Protein AF-A0A434EQ31-F1 (afdb_monomer)

pLDDT: mean 96.34, std 3.42, range [78.19, 98.69]

Structure (mmCIF, N/CA/C/O backbone):
data_AF-A0A434EQ31-F1
#
_entry.id   AF-A0A434EQ31-F1
#
loop_
_atom_site.group_PDB
_atom_site.id
_atom_site.type_symbol
_atom_site.label_atom_id
_atom_site.label_alt_id
_atom_site.label_comp_id
_atom_site.label_asym_id
_atom_site.label_entity_id
_atom_site.label_seq_id
_atom_site.pdbx_PDB_ins_code
_atom_site.Cartn_x
_atom_site.Cartn_y
_atom_site.Cartn_z
_atom_site.occupancy
_atom_site.B_iso_or_equiv
_atom_site.auth_seq_id
_atom_site.auth_comp_id
_atom_site.auth_asym_id
_atom_site.auth_atom_id
_atom_site.pdbx_PDB_model_num
ATOM 1 N N . THR A 1 1 ? 1.242 8.862 0.191 1.00 78.88 1 THR A N 1
ATOM 2 C CA . THR A 1 1 ? 2.228 9.119 -0.882 1.00 78.88 1 THR A CA 1
ATOM 3 C C . THR A 1 1 ? 2.977 7.827 -1.156 1.00 78.88 1 THR A C 1
ATOM 5 O O . THR A 1 1 ? 2.994 6.979 -0.272 1.00 78.88 1 THR A O 1
ATOM 8 N N . TYR A 1 2 ? 3.538 7.649 -2.354 1.00 91.25 2 TYR A N 1
ATOM 9 C CA . TYR A 1 2 ? 4.316 6.454 -2.712 1.00 91.25 2 TYR A CA 1
ATOM 10 C C . TYR A 1 2 ? 5.812 6.741 -2.599 1.00 91.25 2 TYR A C 1
ATOM 12 O O . TYR A 1 2 ? 6.259 7.831 -2.965 1.00 91.25 2 TYR A O 1
ATOM 20 N N . THR A 1 3 ? 6.576 5.760 -2.124 1.00 92.31 3 THR A N 1
ATOM 21 C CA . THR A 1 3 ? 8.040 5.818 -2.102 1.00 92.31 3 THR A CA 1
ATOM 22 C C . THR A 1 3 ? 8.559 4.956 -3.237 1.00 92.31 3 THR A C 1
ATOM 24 O O . THR A 1 3 ? 8.531 3.734 -3.150 1.00 92.31 3 THR A O 1
ATOM 27 N N . LEU A 1 4 ? 9.007 5.601 -4.312 1.00 93.00 4 LEU A N 1
ATOM 28 C CA . LEU A 1 4 ? 9.510 4.925 -5.504 1.00 93.00 4 LEU A CA 1
ATOM 29 C C . LEU A 1 4 ? 11.038 5.030 -5.576 1.00 93.00 4 LEU A C 1
ATOM 31 O O . LEU A 1 4 ? 11.594 6.065 -5.182 1.00 93.00 4 LEU A O 1
ATOM 35 N N . PRO A 1 5 ? 11.727 3.991 -6.080 1.00 91.75 5 PRO A N 1
ATOM 36 C CA . PRO A 1 5 ? 13.166 4.030 -6.263 1.00 91.75 5 PRO A CA 1
ATOM 37 C C . PRO A 1 5 ? 13.548 5.079 -7.313 1.00 91.75 5 PRO A C 1
ATOM 39 O O . PRO A 1 5 ? 12.761 5.450 -8.186 1.00 91.75 5 PRO A O 1
ATOM 42 N N . LYS A 1 6 ? 14.785 5.559 -7.221 1.00 92.19 6 LYS A N 1
ATOM 43 C CA . LYS A 1 6 ? 15.396 6.496 -8.167 1.00 92.19 6 LYS A CA 1
ATOM 44 C C . LYS A 1 6 ? 16.794 6.001 -8.505 1.00 92.19 6 LYS A C 1
ATOM 46 O O . LYS A 1 6 ? 17.411 5.310 -7.694 1.00 92.19 6 LYS A O 1
ATOM 51 N N . THR A 1 7 ? 17.303 6.376 -9.672 1.00 92.38 7 THR A N 1
ATOM 52 C CA . THR A 1 7 ? 18.719 6.171 -9.980 1.00 92.38 7 THR A CA 1
ATOM 53 C C . THR A 1 7 ? 19.581 6.982 -9.005 1.00 92.38 7 THR A C 1
ATOM 55 O O . THR A 1 7 ? 19.192 8.060 -8.552 1.00 92.38 7 THR A O 1
ATOM 58 N N . SER A 1 8 ? 20.761 6.466 -8.659 1.00 90.88 8 SER A N 1
ATOM 59 C CA . SER A 1 8 ? 21.708 7.133 -7.750 1.00 90.88 8 SER A CA 1
ATOM 60 C C . SER A 1 8 ? 22.442 8.321 -8.389 1.00 90.88 8 SER A C 1
ATOM 62 O O . SER A 1 8 ? 23.169 9.038 -7.707 1.00 90.88 8 SER A O 1
ATOM 64 N N . GLY A 1 9 ? 22.255 8.536 -9.691 1.00 92.56 9 GLY A N 1
ATOM 65 C CA . GLY A 1 9 ? 22.871 9.592 -10.479 1.00 92.56 9 GLY A CA 1
ATOM 66 C C . GLY A 1 9 ? 22.525 9.444 -11.964 1.00 92.56 9 GLY A C 1
ATOM 67 O O . GLY A 1 9 ? 21.668 8.625 -12.318 1.00 92.56 9 GLY A O 1
ATOM 68 N N . PRO A 1 10 ? 23.177 10.224 -12.842 1.00 93.00 10 PRO A N 1
ATOM 69 C CA . PRO A 1 10 ? 23.021 10.089 -14.285 1.00 93.00 10 PRO A CA 1
ATOM 70 C C . PRO A 1 10 ? 23.410 8.685 -14.759 1.00 93.00 10 PRO A C 1
ATOM 72 O O . PRO A 1 10 ? 24.419 8.130 -14.324 1.00 93.00 10 PRO A O 1
ATOM 75 N N . VAL A 1 11 ? 22.631 8.131 -15.685 1.00 92.69 11 VAL A N 1
ATOM 76 C CA . VAL A 1 11 ? 22.904 6.844 -16.340 1.00 92.69 11 VAL A CA 1
ATOM 77 C C . VAL A 1 11 ? 22.976 7.037 -17.859 1.00 92.69 11 VAL A C 1
ATOM 79 O O . VAL A 1 11 ? 22.455 8.032 -18.372 1.00 92.69 11 VAL A O 1
ATOM 82 N N . PRO A 1 12 ? 23.610 6.118 -18.615 1.00 94.31 12 PRO A N 1
ATOM 83 C CA . PRO A 1 12 ? 23.594 6.176 -20.075 1.00 94.31 12 PRO A CA 1
ATOM 84 C C . PRO A 1 12 ? 22.164 6.242 -20.629 1.00 94.31 12 PRO A C 1
ATOM 86 O O . PRO A 1 12 ? 21.261 5.603 -20.093 1.00 94.31 12 PRO A O 1
ATOM 89 N N . ALA A 1 13 ? 21.955 6.957 -21.739 1.00 92.69 13 ALA A N 1
ATOM 90 C CA . ALA A 1 13 ? 20.616 7.218 -22.284 1.00 92.69 13 ALA A CA 1
ATOM 91 C C . ALA A 1 13 ? 19.786 5.945 -22.553 1.00 92.69 13 ALA A C 1
ATOM 93 O O . ALA A 1 13 ? 18.581 5.927 -22.315 1.00 92.69 13 ALA A O 1
ATOM 94 N N . ALA A 1 14 ? 20.431 4.862 -22.999 1.00 88.31 14 ALA A N 1
ATOM 95 C CA . ALA A 1 14 ? 19.768 3.573 -23.196 1.00 88.31 14 ALA A CA 1
ATOM 96 C C . ALA A 1 14 ? 19.227 2.984 -21.877 1.00 88.31 14 ALA A C 1
ATOM 98 O O . ALA A 1 14 ? 18.107 2.485 -21.847 1.00 88.31 14 ALA A O 1
ATOM 99 N N . VAL A 1 15 ? 19.989 3.113 -20.784 1.00 91.81 15 VAL A N 1
ATOM 100 C CA . VAL A 1 15 ? 19.589 2.665 -19.439 1.00 91.81 15 VAL A CA 1
ATOM 101 C C . VAL A 1 15 ? 18.481 3.554 -18.880 1.00 91.81 15 VAL A C 1
ATOM 103 O O . VAL A 1 15 ? 17.547 3.048 -18.262 1.00 91.81 15 VAL A O 1
ATOM 106 N N . GLN A 1 16 ? 18.546 4.867 -19.129 1.00 94.88 16 GLN A N 1
ATOM 107 C CA . GLN A 1 16 ? 17.496 5.797 -18.707 1.00 94.88 16 GLN A CA 1
ATOM 108 C C . GLN A 1 16 ? 16.146 5.423 -19.330 1.00 94.88 16 GLN A C 1
ATOM 110 O O . GLN A 1 16 ? 15.141 5.376 -18.631 1.00 94.88 16 GLN A O 1
ATOM 115 N N . LYS A 1 17 ? 16.126 5.074 -20.622 1.00 94.69 17 LYS A N 1
ATOM 116 C CA . LYS A 1 17 ? 14.890 4.696 -21.317 1.00 94.69 17 LYS A CA 1
ATOM 117 C C . LYS A 1 17 ? 14.224 3.459 -20.704 1.00 94.69 17 LYS A C 1
ATOM 119 O O . LYS A 1 17 ? 13.022 3.485 -20.449 1.00 94.69 17 LYS A O 1
ATOM 124 N N . SER A 1 18 ? 14.982 2.389 -20.457 1.00 95.38 18 SER A N 1
ATOM 125 C CA . SER A 1 18 ? 14.439 1.180 -19.821 1.00 95.38 18 SER A CA 1
ATOM 126 C C . SER A 1 18 ? 14.049 1.430 -18.358 1.00 95.38 18 SER A C 1
ATOM 128 O O . SER A 1 18 ? 13.057 0.883 -17.875 1.00 95.38 18 SER A O 1
ATOM 130 N N . TRP A 1 19 ? 14.790 2.297 -17.657 1.00 96.50 19 TRP A N 1
ATOM 131 C CA . TRP A 1 19 ? 14.451 2.733 -16.303 1.00 96.50 19 TRP A CA 1
ATOM 132 C C . TRP A 1 19 ? 13.112 3.466 -16.249 1.00 96.50 19 TRP A C 1
ATOM 134 O O . TRP A 1 19 ? 12.296 3.155 -15.387 1.00 96.50 19 TRP A O 1
ATOM 144 N N . ASP A 1 20 ? 12.855 4.397 -17.167 1.00 96.06 20 ASP A N 1
ATOM 145 C CA . ASP A 1 20 ? 11.619 5.184 -17.173 1.00 96.06 20 ASP A CA 1
ATOM 146 C C . ASP A 1 20 ? 10.383 4.292 -17.374 1.00 96.06 20 ASP A C 1
ATOM 148 O O . ASP A 1 20 ? 9.371 4.465 -16.691 1.00 96.06 20 ASP A O 1
ATOM 152 N N . VAL A 1 21 ? 10.485 3.285 -18.252 1.00 96.56 21 VAL A N 1
ATOM 153 C CA . VAL A 1 21 ? 9.427 2.281 -18.461 1.00 96.56 21 VAL A CA 1
ATOM 154 C C . VAL A 1 21 ? 9.193 1.464 -17.191 1.00 96.56 21 VAL A C 1
ATOM 156 O O . VAL A 1 21 ? 8.051 1.322 -16.746 1.00 96.56 21 VAL A O 1
ATOM 159 N N . PHE A 1 22 ? 10.266 0.957 -16.579 1.00 97.38 22 PHE A N 1
ATOM 160 C CA . PHE A 1 22 ? 10.178 0.215 -15.324 1.00 97.38 22 PHE A CA 1
ATOM 161 C C . PHE A 1 22 ? 9.565 1.062 -14.201 1.00 97.38 22 PHE A C 1
ATOM 163 O O . PHE A 1 22 ? 8.644 0.610 -13.526 1.00 97.38 22 PHE A O 1
ATOM 170 N N . ALA A 1 23 ? 10.031 2.299 -14.022 1.00 97.06 23 ALA A N 1
ATOM 171 C CA . ALA A 1 23 ? 9.580 3.197 -12.967 1.00 97.06 23 ALA A CA 1
ATOM 172 C C . ALA A 1 23 ? 8.098 3.566 -13.120 1.00 97.06 23 ALA A C 1
ATOM 174 O O . ALA A 1 23 ? 7.371 3.595 -12.127 1.00 97.06 23 ALA A O 1
ATOM 175 N N . ALA A 1 24 ? 7.629 3.802 -14.350 1.00 97.25 24 ALA A N 1
ATOM 176 C CA . ALA A 1 24 ? 6.216 4.045 -14.624 1.00 97.25 24 ALA A CA 1
ATOM 177 C C . ALA A 1 24 ? 5.352 2.816 -14.299 1.00 97.25 24 ALA A C 1
ATOM 179 O O . ALA A 1 24 ? 4.304 2.945 -13.663 1.00 97.25 24 ALA A O 1
ATOM 180 N N . GLY A 1 25 ? 5.805 1.622 -14.689 1.00 97.94 25 GLY A N 1
ATOM 181 C CA . GLY A 1 25 ? 5.113 0.374 -14.378 1.00 97.94 25 GLY A CA 1
ATOM 182 C C . GLY A 1 25 ? 5.078 0.071 -12.878 1.00 97.94 25 GLY A C 1
ATOM 183 O O . GLY A 1 25 ? 4.025 -0.270 -12.346 1.00 97.94 25 GLY A O 1
ATOM 184 N N . LEU A 1 26 ? 6.187 0.294 -12.172 1.00 97.75 26 LEU A N 1
ATOM 185 C CA . LEU A 1 26 ? 6.252 0.166 -10.718 1.00 97.75 26 LEU A CA 1
ATOM 186 C C . LEU A 1 26 ? 5.312 1.163 -10.028 1.00 97.75 26 LEU A C 1
ATOM 188 O O . LEU A 1 26 ? 4.576 0.789 -9.124 1.00 97.75 26 LEU A O 1
ATOM 192 N N . ALA A 1 27 ? 5.259 2.417 -10.482 1.00 97.94 27 ALA A N 1
ATOM 193 C CA . ALA A 1 27 ? 4.314 3.396 -9.947 1.00 97.94 27 ALA A CA 1
ATOM 194 C C . ALA A 1 27 ? 2.849 2.955 -10.126 1.00 97.94 27 ALA A C 1
ATOM 196 O O . ALA A 1 27 ? 2.028 3.154 -9.229 1.00 97.94 27 ALA A O 1
ATOM 197 N N . ALA A 1 28 ? 2.519 2.349 -11.271 1.00 98.12 28 ALA A N 1
ATOM 198 C CA . ALA A 1 28 ? 1.189 1.804 -11.525 1.00 98.12 28 ALA A CA 1
ATOM 199 C C . ALA A 1 28 ? 0.874 0.602 -10.618 1.00 98.12 28 ALA A C 1
ATOM 201 O O . ALA A 1 28 ? -0.233 0.525 -10.086 1.00 98.12 28 ALA A O 1
ATOM 202 N N . HIS A 1 29 ? 1.847 -0.282 -10.392 1.00 98.12 29 HIS A N 1
ATOM 203 C CA . HIS A 1 29 ? 1.745 -1.398 -9.451 1.00 98.12 29 HIS A CA 1
ATOM 204 C C . HIS A 1 29 ? 1.465 -0.905 -8.022 1.00 98.12 29 HIS A C 1
ATOM 206 O O . HIS A 1 29 ? 0.459 -1.279 -7.418 1.00 98.12 29 HIS A O 1
ATOM 212 N N . GLU A 1 30 ? 2.263 0.041 -7.519 1.00 97.81 30 GLU A N 1
ATOM 213 C CA . GLU A 1 30 ? 2.063 0.616 -6.183 1.00 97.81 30 GLU A CA 1
ATOM 214 C C . GLU A 1 30 ? 0.705 1.316 -6.037 1.00 97.81 30 GLU A C 1
ATOM 216 O O . GLU A 1 30 ? 0.095 1.300 -4.963 1.00 97.81 30 GLU A O 1
ATOM 221 N N . LYS A 1 31 ? 0.173 1.893 -7.122 1.00 97.62 31 LYS A N 1
ATOM 222 C CA . LYS A 1 31 ? -1.165 2.490 -7.108 1.00 97.62 31 LYS A CA 1
ATOM 223 C C . LYS A 1 31 ? -2.257 1.459 -6.814 1.00 97.62 31 LYS A C 1
ATOM 225 O O . LYS A 1 31 ? -3.208 1.796 -6.112 1.00 97.62 31 LYS A O 1
ATOM 230 N N . VAL A 1 32 ? -2.123 0.217 -7.283 1.00 98.00 32 VAL A N 1
ATOM 231 C CA . VAL A 1 32 ? -3.088 -0.856 -6.978 1.00 98.00 32 VAL A CA 1
ATOM 232 C C . VAL A 1 32 ? -3.087 -1.173 -5.481 1.00 98.00 32 VAL A C 1
ATOM 234 O O . VAL A 1 32 ? -4.157 -1.282 -4.872 1.00 98.00 32 VAL A O 1
ATOM 237 N N . HIS A 1 33 ? -1.912 -1.232 -4.848 1.00 98.19 33 HIS A N 1
ATOM 238 C CA . HIS A 1 33 ? -1.825 -1.362 -3.391 1.00 98.19 33 HIS A CA 1
ATOM 239 C C . HIS A 1 33 ? -2.477 -0.179 -2.673 1.00 98.19 33 HIS A C 1
ATOM 241 O O . HIS A 1 33 ? -3.245 -0.378 -1.728 1.00 98.19 33 HIS A O 1
ATOM 247 N N . GLY A 1 34 ? -2.225 1.044 -3.146 1.00 97.44 34 GLY A N 1
ATOM 248 C CA . GLY A 1 3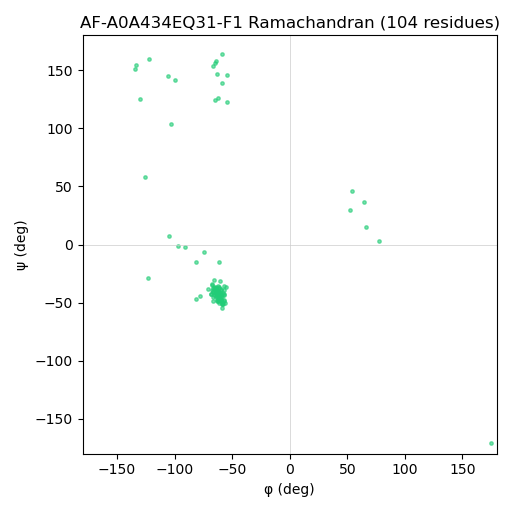4 ? -2.844 2.256 -2.614 1.00 97.44 34 GLY A CA 1
ATOM 249 C C . GLY A 1 34 ? -4.372 2.231 -2.690 1.00 97.44 34 GLY A C 1
ATOM 250 O O . GLY A 1 34 ? -5.039 2.451 -1.679 1.00 97.44 34 GLY A O 1
ATOM 251 N N . ASP A 1 35 ? -4.932 1.896 -3.854 1.00 97.94 35 ASP A N 1
ATOM 252 C CA . ASP A 1 35 ? -6.381 1.787 -4.060 1.00 97.94 35 ASP A CA 1
ATOM 253 C C . ASP A 1 35 ? -6.992 0.700 -3.150 1.00 97.94 35 ASP A C 1
ATOM 255 O O . ASP A 1 35 ? -8.059 0.897 -2.565 1.00 97.94 35 ASP A O 1
ATOM 259 N N . THR A 1 36 ? -6.278 -0.412 -2.944 1.00 97.31 36 THR A N 1
ATOM 260 C CA . THR A 1 36 ? -6.698 -1.499 -2.043 1.00 97.31 36 THR A CA 1
ATOM 261 C C . THR A 1 36 ? -6.724 -1.056 -0.571 1.00 97.31 36 THR A C 1
ATOM 263 O O . THR A 1 36 ? -7.612 -1.45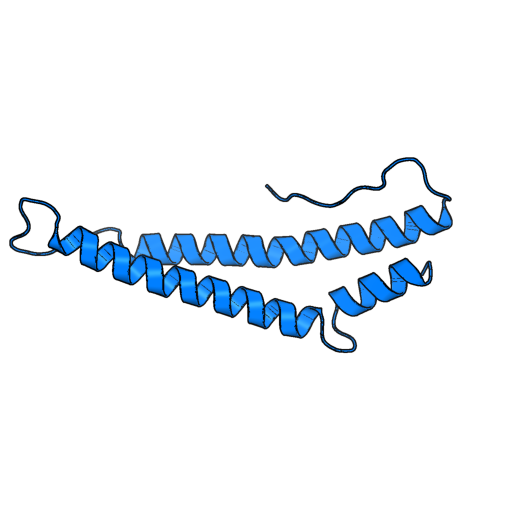2 0.187 1.00 97.31 36 THR A O 1
ATOM 266 N N . ILE A 1 37 ? -5.788 -0.202 -0.142 1.00 97.25 37 ILE A N 1
ATOM 267 C CA . ILE A 1 37 ? -5.804 0.395 1.206 1.00 97.25 37 ILE A CA 1
ATOM 268 C C . ILE A 1 37 ? -6.979 1.369 1.353 1.00 97.25 37 ILE A C 1
ATOM 270 O O . ILE A 1 37 ? -7.662 1.344 2.377 1.00 97.25 37 ILE A O 1
ATOM 274 N N . VAL A 1 38 ? -7.245 2.202 0.343 1.00 98.00 38 VAL A N 1
ATOM 275 C CA . VAL A 1 38 ? -8.397 3.120 0.350 1.00 98.00 38 VAL A CA 1
ATOM 276 C C . VAL A 1 38 ? -9.710 2.344 0.476 1.00 98.00 38 VAL A C 1
ATOM 278 O O . VAL A 1 38 ? -10.574 2.720 1.268 1.00 98.00 38 VAL A O 1
ATOM 281 N N . ASP A 1 39 ? -9.852 1.236 -0.250 1.00 98.31 39 ASP A N 1
ATOM 282 C CA . ASP A 1 39 ? -11.011 0.349 -0.130 1.00 98.31 39 ASP A CA 1
ATOM 283 C C . ASP A 1 39 ? -11.139 -0.263 1.277 1.00 98.31 39 ASP A C 1
ATOM 285 O O . ASP A 1 39 ? -12.225 -0.255 1.861 1.00 98.31 39 ASP A O 1
ATOM 289 N N . MET A 1 40 ? -10.031 -0.713 1.878 1.00 98.50 40 MET A N 1
ATOM 290 C CA . MET A 1 40 ? -10.031 -1.183 3.268 1.00 98.50 40 MET A CA 1
ATOM 291 C C . MET A 1 40 ? -10.541 -0.100 4.230 1.00 98.50 40 MET A C 1
ATOM 293 O O . MET A 1 40 ? -11.359 -0.403 5.097 1.00 98.50 40 MET A O 1
ATOM 297 N N . VAL A 1 41 ? -10.108 1.156 4.075 1.00 98.25 41 VAL A N 1
ATOM 298 C CA . VAL A 1 41 ? -10.567 2.272 4.924 1.00 98.25 41 VAL A CA 1
ATOM 299 C C . VAL A 1 41 ? -12.070 2.510 4.763 1.00 98.25 41 VAL A C 1
ATOM 301 O O . VAL A 1 41 ? -12.773 2.594 5.766 1.00 98.25 41 VAL A O 1
ATOM 304 N N . ARG A 1 42 ? -12.599 2.505 3.535 1.00 98.69 42 ARG A N 1
ATOM 305 C CA . ARG A 1 42 ? -14.051 2.633 3.292 1.00 98.69 42 ARG A CA 1
ATOM 306 C C . ARG A 1 42 ? -14.854 1.506 3.945 1.00 98.69 42 ARG A C 1
ATOM 308 O O . ARG A 1 42 ? -15.936 1.728 4.495 1.00 98.69 42 ARG A O 1
ATOM 315 N N . LYS A 1 43 ? -14.324 0.280 3.923 1.00 98.50 43 LYS A N 1
ATOM 316 C CA . LYS A 1 43 ? -14.929 -0.867 4.618 1.00 98.50 43 LYS A CA 1
ATOM 317 C C . LYS A 1 43 ? -14.879 -0.706 6.137 1.00 98.50 43 LYS A C 1
ATOM 319 O O . LYS A 1 43 ? -15.847 -1.061 6.803 1.00 98.50 43 LYS A O 1
ATOM 324 N N . ILE A 1 44 ? -13.798 -0.144 6.682 1.00 98.44 44 ILE A N 1
ATOM 325 C CA . ILE A 1 44 ? -13.695 0.189 8.110 1.00 98.44 44 ILE A CA 1
ATOM 326 C C . ILE A 1 44 ? -14.761 1.218 8.490 1.00 98.44 44 ILE A C 1
ATOM 328 O O . ILE A 1 44 ? -15.482 1.002 9.462 1.00 98.44 44 ILE A O 1
ATOM 332 N N . GLU A 1 45 ? -14.899 2.300 7.724 1.00 98.44 45 GLU A N 1
ATOM 333 C CA . GLU A 1 45 ? -15.925 3.327 7.951 1.00 98.44 45 GLU A CA 1
ATOM 334 C C . GLU A 1 45 ? -17.320 2.698 7.961 1.00 98.44 45 GLU A C 1
ATOM 336 O O . GLU A 1 45 ? -18.058 2.836 8.936 1.00 98.44 45 GLU A O 1
ATOM 341 N N . THR A 1 46 ? -17.634 1.902 6.936 1.00 98.50 46 THR A N 1
ATOM 342 C CA . THR A 1 46 ? -18.910 1.178 6.830 1.00 98.50 46 THR A CA 1
ATOM 343 C C . THR A 1 46 ? -19.156 0.260 8.031 1.00 98.50 46 THR A C 1
ATOM 345 O O . THR A 1 46 ? -20.279 0.146 8.512 1.00 98.50 46 THR A O 1
ATOM 348 N N . ALA A 1 47 ? -18.114 -0.408 8.532 1.00 97.19 47 ALA A N 1
ATOM 349 C CA . ALA A 1 47 ? -18.229 -1.373 9.620 1.00 97.19 47 ALA A CA 1
ATOM 350 C C . ALA A 1 47 ? -18.283 -0.747 11.024 1.00 97.19 47 ALA A C 1
ATOM 352 O O . ALA A 1 47 ? -18.602 -1.471 11.977 1.00 97.19 47 ALA A O 1
ATOM 353 N N . THR A 1 48 ? -17.925 0.535 11.170 1.00 96.81 48 THR A N 1
ATOM 354 C CA . THR A 1 48 ? -17.711 1.185 12.477 1.00 96.81 48 THR A CA 1
ATOM 355 C C . THR A 1 48 ? -18.573 2.424 12.715 1.00 96.81 48 THR A C 1
ATOM 357 O O . THR A 1 48 ? -18.922 2.689 13.866 1.00 96.81 48 THR A O 1
ATOM 360 N N . ILE A 1 49 ? -18.977 3.166 11.679 1.00 97.62 49 ILE A N 1
ATOM 361 C CA . ILE A 1 49 ? -19.892 4.305 11.834 1.00 97.62 49 ILE A CA 1
ATOM 362 C C . ILE A 1 49 ? -21.254 3.792 12.318 1.00 97.62 49 ILE A C 1
ATOM 364 O O . ILE A 1 49 ? -21.861 2.917 11.708 1.00 97.62 49 ILE A O 1
ATOM 368 N N . GLY A 1 50 ? -21.726 4.333 13.444 1.00 96.19 50 GLY A N 1
ATOM 369 C CA . GLY A 1 50 ? -22.974 3.906 14.085 1.00 96.19 50 GLY A CA 1
ATOM 370 C C . GLY A 1 50 ? -22.873 2.598 14.879 1.00 96.19 50 GLY A C 1
ATOM 371 O O . GLY A 1 50 ? -23.877 2.151 15.433 1.00 96.19 50 GLY A O 1
ATOM 372 N N . LEU A 1 51 ? -21.683 1.991 14.980 1.00 97.06 51 LEU A N 1
ATOM 373 C CA . LEU A 1 51 ? -21.475 0.825 15.833 1.00 97.06 51 LEU A CA 1
ATOM 374 C C . LEU A 1 51 ? -21.741 1.204 17.294 1.00 97.06 51 LEU A C 1
ATOM 376 O O . LEU A 1 51 ? -21.142 2.132 17.835 1.00 97.06 51 LEU A O 1
ATOM 380 N N . SER A 1 52 ? -22.621 0.451 17.942 1.00 96.25 52 SER A N 1
ATOM 381 C CA . SER A 1 52 ? -22.900 0.563 19.370 1.00 96.25 52 SER A CA 1
ATOM 382 C C . SER A 1 52 ? -22.943 -0.826 19.992 1.00 96.25 52 SER A C 1
ATOM 384 O O . SER A 1 52 ? -23.256 -1.813 19.324 1.00 96.25 52 SER A O 1
ATOM 386 N N . VAL A 1 53 ? -22.591 -0.904 21.273 1.00 96.94 53 VAL A N 1
ATOM 387 C CA . VAL A 1 53 ? -22.696 -2.131 22.062 1.00 96.94 53 VAL A CA 1
ATOM 388 C C . VAL A 1 53 ? -23.426 -1.789 23.361 1.00 96.94 53 VAL A C 1
ATOM 390 O O . V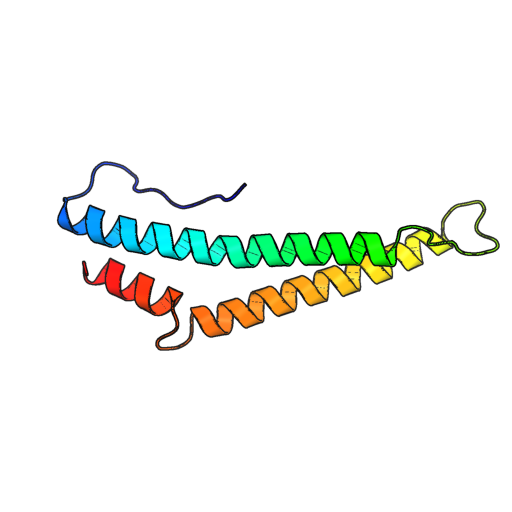AL A 1 53 ? -22.992 -0.866 24.054 1.00 96.94 53 VAL A O 1
ATOM 393 N N . PRO A 1 54 ? -24.531 -2.479 23.694 1.00 96.75 54 PRO A N 1
ATOM 394 C CA . PRO A 1 54 ? -25.303 -2.181 24.893 1.00 96.75 54 PRO A CA 1
ATOM 395 C C . PRO A 1 54 ? -24.513 -2.484 26.173 1.00 96.75 54 PRO A C 1
ATOM 397 O O . PRO A 1 54 ? -23.627 -3.350 26.209 1.00 96.75 54 PRO A O 1
ATOM 400 N N . ASP A 1 55 ? -24.865 -1.764 27.239 1.00 96.88 55 ASP A N 1
ATOM 401 C CA . ASP A 1 55 ? -24.305 -1.929 28.582 1.00 96.88 55 ASP A CA 1
ATOM 402 C C . ASP A 1 55 ? -22.769 -1.852 28.610 1.00 96.88 55 ASP A C 1
ATOM 404 O O . ASP A 1 55 ? -22.096 -2.711 29.191 1.00 96.88 55 ASP A O 1
ATOM 408 N N . ASP A 1 56 ? -22.198 -0.851 27.934 1.00 97.62 56 ASP A N 1
ATOM 409 C CA . ASP A 1 56 ? -20.748 -0.643 27.846 1.00 97.62 56 ASP A CA 1
ATOM 410 C C . ASP A 1 56 ? -20.302 0.767 28.290 1.00 97.62 56 ASP A C 1
ATOM 412 O O . ASP A 1 56 ? -19.655 1.483 27.524 1.00 97.62 56 ASP A O 1
ATOM 416 N N . PRO A 1 57 ? -20.591 1.194 29.538 1.00 94.75 57 PRO A N 1
ATOM 417 C CA . PRO A 1 57 ? -20.254 2.541 30.025 1.00 94.75 57 PRO A CA 1
ATOM 418 C C . PRO A 1 57 ? -18.743 2.844 30.040 1.00 94.75 57 PRO A C 1
ATOM 420 O O . PRO A 1 57 ? -18.346 3.997 30.169 1.00 94.75 57 PRO A O 1
ATOM 423 N N . GLY A 1 58 ? -17.890 1.819 29.922 1.00 95.56 58 GLY A N 1
ATOM 424 C CA . GLY A 1 58 ? -16.432 1.951 29.852 1.00 95.56 58 GLY A CA 1
ATOM 425 C C . GLY A 1 58 ? -15.837 1.740 28.457 1.00 95.56 58 GLY A C 1
ATOM 426 O O . GLY A 1 58 ? -14.614 1.632 28.350 1.00 95.56 58 GLY A O 1
ATOM 427 N N . CYS A 1 59 ? -16.666 1.616 27.415 1.00 96.62 59 CYS A N 1
ATOM 428 C CA . CYS A 1 59 ? -16.250 1.353 26.033 1.00 96.62 59 CYS A CA 1
ATOM 429 C C . CYS A 1 59 ? -15.316 0.133 25.875 1.00 96.62 59 CYS A C 1
ATOM 431 O O . CYS A 1 59 ? -14.444 0.111 24.999 1.00 96.62 59 CYS A O 1
ATOM 433 N N . LYS A 1 60 ? -15.439 -0.878 26.742 1.00 98.00 60 LYS A N 1
ATOM 434 C CA . LYS A 1 60 ? -14.584 -2.071 26.715 1.00 98.00 60 LYS A CA 1
ATOM 435 C C . LYS A 1 60 ? -15.079 -3.061 25.671 1.00 98.00 60 LYS A C 1
ATOM 437 O O . LYS A 1 60 ? -14.279 -3.560 24.881 1.00 98.00 60 LYS A O 1
ATOM 442 N N . LYS A 1 61 ? -16.387 -3.326 25.648 1.00 98.38 61 LYS A N 1
ATOM 4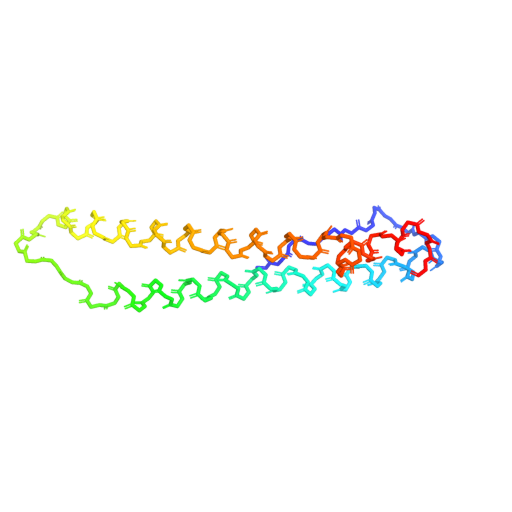43 C CA . LYS A 1 61 ? -17.001 -4.273 24.710 1.00 98.38 61 LYS A CA 1
ATOM 444 C C . LYS A 1 61 ? -16.904 -3.755 23.275 1.00 98.38 61 LYS A C 1
ATOM 446 O O . LYS A 1 61 ? -16.474 -4.495 22.392 1.00 98.38 61 LYS A O 1
ATOM 451 N N . ILE A 1 62 ? -17.214 -2.477 23.048 1.00 98.00 62 ILE A N 1
ATOM 452 C CA . ILE A 1 62 ? -17.118 -1.853 21.724 1.00 98.00 62 ILE A CA 1
ATOM 453 C C . ILE A 1 62 ? -15.675 -1.797 21.221 1.00 98.00 62 ILE A C 1
ATOM 455 O O . ILE A 1 62 ? -15.441 -2.039 20.042 1.00 98.00 62 ILE A O 1
ATOM 459 N N . ARG A 1 63 ? -14.685 -1.557 22.095 1.00 97.94 63 ARG A N 1
ATOM 460 C CA . ARG A 1 63 ? -13.267 -1.595 21.703 1.00 97.94 63 ARG A CA 1
ATOM 461 C C . ARG A 1 63 ? -12.868 -2.983 21.217 1.00 97.94 63 ARG A C 1
ATOM 463 O O . ARG A 1 63 ? -12.219 -3.080 20.178 1.00 97.94 63 ARG A O 1
ATOM 470 N N . THR A 1 64 ? -13.250 -4.036 21.937 1.00 98.31 64 THR A N 1
ATOM 471 C CA . THR A 1 64 ? -12.991 -5.421 21.519 1.00 98.31 64 THR A CA 1
ATOM 472 C C . THR A 1 64 ? -13.637 -5.721 20.170 1.00 98.31 64 THR A C 1
ATOM 474 O O . THR A 1 64 ? -12.959 -6.214 19.269 1.00 98.31 64 THR A O 1
ATOM 477 N N . GLU A 1 65 ? -14.910 -5.365 19.994 1.00 98.00 65 GLU A N 1
ATOM 478 C CA . GLU A 1 65 ? -15.632 -5.623 18.745 1.00 98.00 65 GLU A CA 1
ATOM 479 C C . GLU A 1 65 ? -15.065 -4.826 17.564 1.00 98.00 65 GLU A C 1
ATOM 481 O O . GLU A 1 65 ? -14.841 -5.377 16.486 1.00 98.00 65 GLU A O 1
ATOM 486 N N . MET A 1 66 ? -14.757 -3.545 17.767 1.00 97.94 66 MET A N 1
ATOM 487 C CA . MET A 1 66 ? -14.109 -2.721 16.751 1.00 97.94 66 MET A CA 1
ATOM 488 C C . MET A 1 66 ? -12.739 -3.300 16.386 1.00 97.94 66 MET A C 1
ATOM 490 O O . MET A 1 66 ? -12.441 -3.466 15.209 1.00 97.94 66 MET A O 1
ATOM 494 N N . THR A 1 67 ? -11.928 -3.689 17.373 1.00 98.06 67 THR A N 1
ATOM 495 C CA . THR A 1 67 ? -10.596 -4.274 17.137 1.00 98.06 67 THR A CA 1
ATOM 496 C C . THR A 1 67 ? -10.688 -5.561 16.318 1.00 98.06 67 THR A C 1
ATOM 498 O O . THR A 1 67 ? -9.905 -5.742 15.386 1.00 98.06 67 THR A O 1
ATOM 501 N N . ARG A 1 68 ? -11.671 -6.425 16.608 1.00 98.38 68 ARG A N 1
ATOM 502 C CA . ARG A 1 68 ? -11.940 -7.645 15.834 1.00 98.38 68 ARG A CA 1
ATOM 503 C C . ARG A 1 68 ? -12.246 -7.323 14.366 1.00 98.38 68 ARG A C 1
ATOM 505 O O . ARG A 1 68 ? -11.587 -7.860 13.480 1.00 98.38 68 ARG A O 1
ATOM 512 N N . ARG A 1 69 ? -13.177 -6.396 14.107 1.00 98.38 69 ARG A N 1
ATOM 513 C CA . ARG A 1 69 ? -13.543 -5.958 12.742 1.00 98.38 69 ARG A CA 1
ATOM 514 C C . ARG A 1 69 ? -12.351 -5.376 11.983 1.00 98.38 69 ARG A C 1
ATOM 516 O O . ARG A 1 69 ? -12.120 -5.724 10.828 1.00 98.38 69 ARG A O 1
ATOM 523 N N . LEU A 1 70 ? -11.575 -4.510 12.637 1.00 98.44 70 LEU A N 1
ATOM 524 C CA . LEU A 1 70 ? -10.376 -3.907 12.051 1.00 98.44 70 LEU A CA 1
ATOM 525 C C . LEU A 1 70 ? -9.323 -4.969 11.704 1.00 98.44 70 LEU A C 1
ATOM 527 O O . LEU A 1 70 ? -8.704 -4.896 10.642 1.00 98.44 70 LEU A O 1
ATOM 531 N N . ALA A 1 71 ? -9.130 -5.967 12.572 1.00 98.50 71 ALA A N 1
ATOM 532 C CA . ALA A 1 71 ? -8.185 -7.053 12.336 1.00 98.50 71 ALA A CA 1
ATOM 533 C C . ALA A 1 71 ? -8.582 -7.895 11.116 1.00 98.50 71 ALA A C 1
ATOM 535 O O . ALA A 1 71 ? -7.732 -8.166 10.268 1.00 98.50 71 ALA A O 1
ATOM 536 N N . GLU A 1 72 ? -9.860 -8.253 10.991 1.00 98.56 72 GLU A N 1
ATOM 537 C CA . GLU A 1 72 ? -10.389 -9.004 9.845 1.00 98.56 72 GLU A CA 1
ATOM 538 C C . GLU A 1 72 ? -10.205 -8.235 8.530 1.00 98.56 72 GLU A C 1
ATOM 540 O O . GLU A 1 72 ? -9.666 -8.775 7.562 1.00 98.56 72 GLU A O 1
ATOM 545 N N . LEU A 1 73 ? -10.554 -6.945 8.508 1.00 98.69 73 LEU A N 1
ATOM 546 C CA . LEU A 1 73 ? -10.386 -6.090 7.328 1.00 98.69 73 LEU A CA 1
ATOM 547 C C . LEU A 1 73 ? -8.908 -5.908 6.948 1.00 98.69 73 LEU A C 1
ATOM 549 O O . LEU A 1 73 ? -8.559 -5.985 5.770 1.00 98.69 73 LEU A O 1
ATOM 553 N N . SER A 1 74 ? -8.024 -5.747 7.937 1.00 98.12 74 SER A N 1
ATOM 554 C CA . SER A 1 74 ? -6.574 -5.676 7.717 1.00 98.12 74 SER A CA 1
ATOM 555 C C . SER A 1 74 ? -5.995 -6.980 7.167 1.00 98.12 74 SER A C 1
ATOM 557 O O . SER A 1 74 ? -5.091 -6.956 6.330 1.00 98.12 74 SER A O 1
ATOM 559 N N . GLN A 1 75 ? -6.479 -8.132 7.632 1.00 98.62 75 GLN A N 1
ATOM 560 C CA . GLN A 1 75 ? -6.044 -9.427 7.112 1.00 98.62 75 GLN A CA 1
ATOM 561 C C . GLN A 1 75 ? -6.516 -9.632 5.672 1.00 98.62 75 GLN A C 1
ATOM 563 O O . GLN A 1 75 ? -5.717 -10.054 4.835 1.00 98.62 75 GLN A O 1
ATOM 568 N N . ALA A 1 76 ? -7.765 -9.268 5.369 1.00 98.44 76 ALA A N 1
ATOM 569 C CA . ALA A 1 76 ? -8.312 -9.330 4.018 1.00 98.44 76 ALA A CA 1
ATOM 570 C C . ALA A 1 76 ? -7.532 -8.432 3.042 1.00 98.44 76 ALA A C 1
ATOM 572 O O . ALA A 1 76 ? -7.143 -8.893 1.971 1.00 98.44 76 ALA A O 1
ATOM 573 N N . GLN A 1 77 ? -7.221 -7.190 3.434 1.00 98.50 77 GLN A N 1
ATOM 574 C CA . GLN A 1 77 ? -6.383 -6.280 2.645 1.00 98.50 77 GLN A CA 1
ATOM 575 C C . GLN A 1 77 ? -5.005 -6.890 2.358 1.00 98.50 77 GLN A C 1
ATOM 577 O O . GLN A 1 77 ? -4.557 -6.906 1.212 1.00 98.50 77 GLN A O 1
ATOM 582 N N . ARG A 1 78 ? -4.343 -7.440 3.383 1.00 98.38 78 ARG A N 1
ATOM 583 C CA . ARG A 1 78 ? -3.024 -8.069 3.228 1.00 98.38 78 ARG A CA 1
ATOM 584 C C . ARG A 1 78 ? -3.067 -9.301 2.330 1.00 98.38 78 ARG A C 1
ATOM 586 O O . ARG A 1 78 ? -2.115 -9.539 1.592 1.00 98.38 78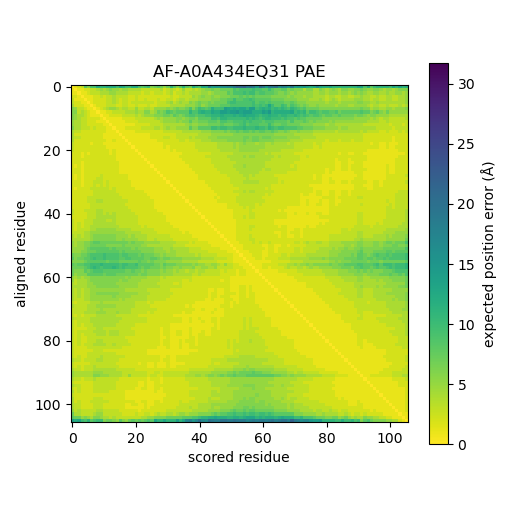 ARG A O 1
ATOM 593 N N . GLN A 1 79 ? -4.139 -10.087 2.396 1.00 98.56 79 GLN A N 1
ATOM 59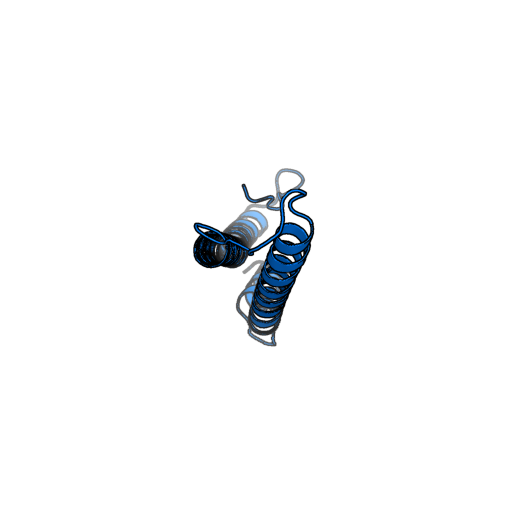4 C CA . GLN A 1 79 ? -4.320 -11.237 1.515 1.00 98.56 79 GLN A CA 1
ATOM 595 C C . GLN A 1 79 ? -4.500 -10.793 0.062 1.00 98.56 79 GLN A C 1
ATOM 597 O O . GLN A 1 79 ? -3.768 -11.275 -0.795 1.00 98.56 79 GLN A O 1
ATOM 602 N N . ALA A 1 80 ? -5.377 -9.817 -0.194 1.00 98.19 80 ALA A N 1
ATOM 603 C CA . ALA A 1 80 ? -5.580 -9.260 -1.530 1.00 98.19 80 ALA A CA 1
ATOM 604 C C . ALA A 1 80 ? -4.279 -8.694 -2.125 1.00 98.19 80 ALA A C 1
ATOM 606 O O . ALA A 1 80 ? -3.970 -8.959 -3.283 1.00 98.19 80 ALA A O 1
ATOM 607 N N . SER A 1 81 ? -3.481 -7.991 -1.312 1.00 97.94 81 SER A N 1
ATOM 608 C CA . SER A 1 81 ? -2.158 -7.493 -1.711 1.00 97.94 81 SER A CA 1
ATOM 609 C C . SER A 1 81 ? -1.230 -8.627 -2.155 1.00 97.94 81 SER A C 1
ATOM 611 O O . SER A 1 81 ? -0.693 -8.578 -3.254 1.00 97.94 81 SER A O 1
ATOM 613 N N . ARG A 1 82 ? -1.093 -9.689 -1.346 1.00 98.56 82 ARG A N 1
ATOM 614 C CA . ARG A 1 82 ? -0.236 -10.840 -1.681 1.00 98.56 82 ARG A CA 1
ATOM 615 C C . ARG A 1 82 ? -0.717 -11.603 -2.911 1.00 98.56 82 ARG A C 1
ATOM 617 O O . ARG A 1 82 ? 0.097 -12.122 -3.669 1.00 98.56 82 ARG A O 1
ATOM 624 N N . ASP A 1 83 ? -2.029 -11.731 -3.077 1.00 98.56 83 ASP A N 1
ATOM 625 C CA . ASP A 1 83 ? -2.604 -12.411 -4.234 1.00 98.56 83 ASP A CA 1
ATOM 626 C C . ASP A 1 83 ? -2.351 -11.639 -5.527 1.00 98.56 83 ASP A C 1
ATOM 628 O O . ASP A 1 83 ? -2.021 -12.258 -6.539 1.00 98.56 83 ASP A O 1
ATOM 632 N N . PHE A 1 84 ? -2.438 -10.309 -5.478 1.00 98.69 84 PHE A N 1
ATOM 633 C CA . PHE A 1 84 ? -2.048 -9.445 -6.586 1.00 98.69 84 PHE A CA 1
ATOM 634 C C . PHE A 1 84 ? -0.557 -9.598 -6.913 1.00 98.69 84 PHE A C 1
ATOM 636 O O . PHE A 1 84 ? -0.218 -9.922 -8.052 1.00 98.69 84 PHE A O 1
ATOM 643 N N . ASP A 1 85 ? 0.320 -9.499 -5.910 1.00 98.56 85 ASP A N 1
ATOM 644 C CA . ASP A 1 85 ? 1.771 -9.650 -6.091 1.00 98.56 85 ASP A CA 1
ATOM 645 C C . ASP A 1 85 ? 2.130 -10.994 -6.715 1.00 98.56 85 ASP A C 1
ATOM 647 O O . ASP A 1 85 ? 2.943 -11.081 -7.634 1.00 98.56 85 ASP A O 1
ATOM 651 N N . ARG A 1 86 ? 1.479 -12.067 -6.262 1.00 98.62 86 ARG A N 1
ATOM 652 C CA . ARG A 1 86 ? 1.693 -13.408 -6.807 1.00 98.62 86 ARG A CA 1
ATOM 653 C C . ARG A 1 86 ? 1.434 -13.469 -8.313 1.00 98.62 86 ARG A C 1
ATOM 655 O O . ARG A 1 86 ? 2.135 -14.211 -8.993 1.00 98.62 86 ARG A O 1
ATOM 662 N N . VAL A 1 87 ? 0.453 -12.728 -8.828 1.00 98.50 87 VAL A N 1
ATOM 663 C CA . VAL A 1 87 ? 0.161 -12.656 -10.269 1.00 98.50 87 VAL A CA 1
ATOM 664 C C . VAL A 1 87 ? 1.155 -11.742 -10.985 1.00 98.50 87 VAL A C 1
ATOM 666 O O . VAL A 1 87 ? 1.689 -12.116 -12.028 1.00 98.50 87 VAL A O 1
ATOM 669 N N . GLU A 1 88 ? 1.453 -10.576 -10.415 1.00 98.62 88 GLU A N 1
ATOM 670 C CA . GLU A 1 88 ? 2.375 -9.587 -10.988 1.00 98.62 88 GLU A CA 1
ATOM 671 C C . GLU A 1 88 ? 3.806 -10.121 -11.146 1.00 98.62 88 GLU A C 1
ATOM 673 O O . GLU A 1 88 ? 4.482 -9.831 -12.138 1.00 98.62 88 GLU A O 1
ATOM 678 N N . PHE A 1 89 ? 4.250 -10.943 -10.195 1.00 98.31 89 PHE A N 1
ATOM 679 C CA . PHE A 1 89 ? 5.573 -11.566 -10.178 1.00 98.31 89 PHE A CA 1
ATOM 680 C C . PHE A 1 89 ? 5.605 -12.999 -10.731 1.00 98.31 89 PHE A C 1
ATOM 682 O O . PHE A 1 89 ? 6.679 -13.604 -10.789 1.00 98.31 89 PHE A O 1
ATOM 689 N N . ALA A 1 90 ? 4.467 -13.563 -11.149 1.00 98.19 90 ALA A N 1
ATOM 690 C CA . ALA A 1 90 ? 4.432 -14.877 -11.791 1.00 98.19 90 ALA A CA 1
ATOM 691 C C . ALA A 1 90 ? 5.293 -14.900 -13.073 1.00 98.19 90 ALA A C 1
ATOM 693 O O . ALA A 1 90 ? 5.627 -13.848 -13.626 1.00 98.19 90 ALA A O 1
ATOM 694 N N . PRO A 1 91 ? 5.641 -16.083 -13.617 1.00 97.56 91 PRO A N 1
ATOM 695 C CA . PRO A 1 91 ? 6.265 -16.159 -14.933 1.00 97.56 91 PRO A CA 1
ATOM 696 C C . PRO A 1 91 ? 5.412 -15.432 -15.982 1.00 97.56 91 PRO A C 1
ATOM 698 O O . PRO A 1 91 ? 4.250 -15.781 -16.180 1.00 97.56 91 PRO A O 1
ATOM 701 N N . ARG A 1 92 ? 6.001 -14.440 -16.665 1.00 95.31 92 ARG A N 1
ATOM 702 C CA . ARG A 1 92 ? 5.310 -13.526 -17.597 1.00 95.31 92 ARG A CA 1
ATOM 703 C C . ARG A 1 92 ? 4.284 -12.588 -16.940 1.00 95.31 92 ARG A C 1
ATOM 705 O O . ARG A 1 92 ? 3.500 -11.970 -17.654 1.00 95.31 92 ARG A O 1
ATOM 712 N N . GLY A 1 93 ? 4.299 -12.439 -15.620 1.00 98.12 93 GLY A N 1
ATOM 713 C CA . GLY A 1 93 ? 3.570 -11.386 -14.916 1.00 98.12 93 GLY A CA 1
ATOM 714 C C . GLY A 1 93 ? 4.090 -9.996 -15.296 1.00 98.12 93 GLY A C 1
ATOM 715 O O . GLY A 1 93 ? 5.212 -9.858 -15.792 1.00 98.12 93 GLY A O 1
ATOM 716 N N . ASN A 1 94 ? 3.269 -8.964 -15.104 1.00 98.00 94 ASN A N 1
ATOM 717 C CA . ASN A 1 94 ? 3.587 -7.608 -15.559 1.00 98.00 94 ASN A CA 1
ATOM 718 C C . ASN A 1 94 ? 4.892 -7.094 -14.942 1.00 98.00 94 ASN A C 1
ATOM 720 O O . ASN A 1 94 ? 5.823 -6.729 -15.664 1.00 98.00 94 ASN A O 1
ATOM 724 N N . LEU A 1 95 ? 4.991 -7.119 -13.611 1.00 97.69 95 LEU A N 1
ATOM 725 C CA . LEU A 1 95 ? 6.167 -6.623 -12.907 1.00 97.69 95 LEU A CA 1
ATOM 726 C C . LEU A 1 95 ? 7.403 -7.494 -13.165 1.00 97.69 95 LEU A C 1
ATOM 728 O O . LEU A 1 95 ? 8.502 -6.968 -13.343 1.00 97.69 95 LEU A O 1
ATOM 732 N N . GLN A 1 96 ? 7.224 -8.811 -13.301 1.00 98.25 96 GLN A N 1
ATOM 733 C CA . GLN A 1 96 ? 8.301 -9.716 -13.711 1.00 98.25 96 GLN A CA 1
ATOM 734 C C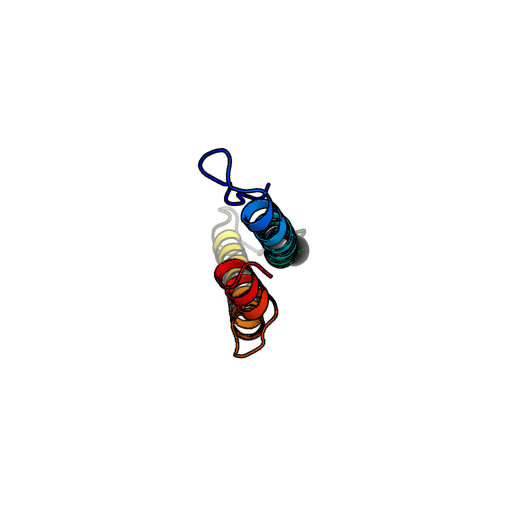 . GLN A 1 96 ? 8.884 -9.332 -15.081 1.00 98.25 96 GLN A C 1
ATOM 736 O O . GLN A 1 96 ? 10.107 -9.268 -15.234 1.00 98.25 96 GLN A O 1
ATOM 741 N N . GLN A 1 97 ? 8.033 -9.040 -16.067 1.00 97.75 97 GLN A N 1
ATOM 742 C CA . GLN A 1 97 ? 8.476 -8.620 -17.398 1.00 97.75 97 GLN A CA 1
ATOM 743 C C . GLN A 1 97 ? 9.157 -7.250 -17.376 1.00 97.75 97 GLN A C 1
ATOM 745 O O . GLN A 1 97 ? 10.180 -7.076 -18.036 1.00 97.75 97 GLN A O 1
ATOM 750 N N . LEU A 1 98 ? 8.640 -6.297 -16.595 1.00 97.75 98 LEU A N 1
ATOM 751 C CA . LEU A 1 98 ? 9.264 -4.981 -16.429 1.00 97.75 98 LEU A CA 1
ATOM 752 C C . LEU A 1 98 ? 10.686 -5.097 -15.862 1.00 97.75 98 LEU A C 1
ATOM 754 O O . LEU A 1 98 ? 11.595 -4.441 -16.366 1.00 97.75 98 LEU A O 1
ATOM 758 N N . ILE A 1 99 ? 10.901 -5.971 -14.873 1.00 96.62 99 ILE A N 1
ATOM 759 C CA . ILE A 1 99 ? 12.236 -6.248 -14.319 1.00 96.62 99 ILE A CA 1
ATOM 760 C C . ILE A 1 99 ? 13.153 -6.851 -15.386 1.00 96.62 99 ILE A C 1
ATOM 762 O O . ILE A 1 99 ? 14.284 -6.398 -15.553 1.00 96.62 99 ILE A O 1
ATOM 766 N N . VAL A 1 100 ? 12.686 -7.853 -16.135 1.00 96.69 100 VAL A N 1
ATOM 767 C CA . VAL A 1 100 ? 13.496 -8.470 -17.199 1.00 96.69 100 VAL A CA 1
ATOM 768 C C . VAL A 1 100 ? 13.861 -7.453 -18.279 1.00 96.69 100 VAL A C 1
ATOM 770 O O . VAL A 1 100 ? 15.018 -7.397 -18.687 1.00 96.69 100 VAL A O 1
ATOM 773 N N . ASN A 1 101 ? 12.914 -6.628 -18.722 1.00 95.31 101 ASN A N 1
ATOM 774 C CA . ASN A 1 101 ? 13.168 -5.613 -19.743 1.00 95.31 101 ASN A CA 1
ATOM 775 C C . ASN A 1 101 ? 14.176 -4.567 -19.257 1.00 95.31 101 ASN A C 1
ATOM 777 O O . ASN A 1 101 ? 15.099 -4.238 -20.001 1.00 95.31 101 ASN A O 1
ATOM 781 N N . LEU A 1 102 ? 14.082 -4.148 -17.989 1.00 95.00 102 LEU A N 1
ATOM 782 C CA . LEU A 1 102 ? 15.079 -3.280 -17.367 1.00 95.00 102 LEU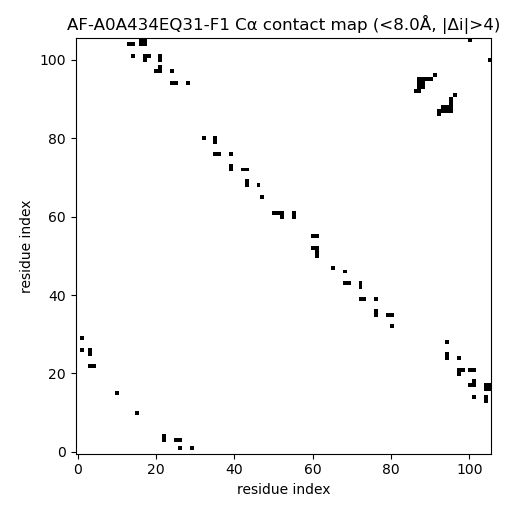 A CA 1
ATOM 783 C C . LEU A 1 102 ? 16.484 -3.899 -17.417 1.00 95.00 102 LEU A C 1
ATOM 785 O O . LEU A 1 102 ? 17.427 -3.240 -17.847 1.00 95.00 102 LEU A O 1
ATOM 789 N N . LEU A 1 103 ? 16.623 -5.168 -17.017 1.00 93.06 103 LEU A N 1
ATOM 790 C CA . LEU A 1 103 ? 17.913 -5.871 -17.007 1.00 93.06 103 LEU A CA 1
ATOM 791 C C . LEU A 1 103 ? 18.485 -6.090 -18.415 1.00 93.06 103 LEU A C 1
ATOM 793 O O . LEU A 1 103 ? 19.701 -6.120 -18.590 1.00 93.06 103 LEU A O 1
ATOM 797 N N . MET A 1 104 ? 17.616 -6.233 -19.416 1.00 93.19 104 MET A N 1
ATOM 798 C CA . MET A 1 104 ? 18.000 -6.446 -20.814 1.00 93.19 104 MET A CA 1
ATOM 799 C C . MET A 1 104 ? 18.150 -5.140 -21.611 1.00 93.19 104 MET A C 1
ATOM 801 O O . MET A 1 104 ? 18.482 -5.203 -22.796 1.00 93.19 104 MET A O 1
ATOM 805 N N . GLY A 1 105 ? 17.894 -3.977 -20.999 1.00 87.94 105 GLY A N 1
ATOM 806 C CA . GLY A 1 105 ? 17.962 -2.666 -21.652 1.00 87.94 105 GLY A CA 1
ATOM 807 C C . GLY A 1 105 ? 16.929 -2.475 -22.768 1.00 87.94 105 GLY A C 1
ATOM 808 O O . GLY A 1 105 ?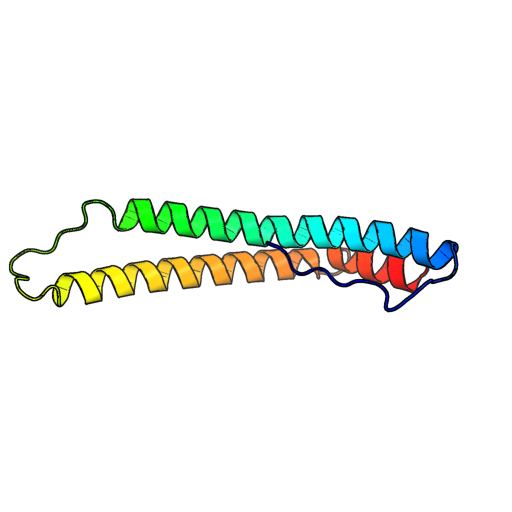 17.256 -1.891 -23.803 1.00 87.94 105 GLY A O 1
ATOM 809 N N . ARG A 1 106 ? 15.719 -3.019 -22.594 1.00 78.19 106 ARG A N 1
ATOM 810 C CA . ARG A 1 106 ? 14.616 -2.971 -23.570 1.00 78.19 106 ARG A CA 1
ATOM 811 C C . ARG A 1 106 ? 13.488 -2.053 -23.124 1.00 78.19 106 ARG A C 1
ATOM 813 O O . ARG A 1 106 ? 13.209 -2.013 -21.907 1.00 78.19 106 ARG A O 1
#

Solvent-accessible surface area (backbone atoms only — not comparable to full-atom values): 6094 Å² total; per-residue (Å²): 136,85,91,75,90,74,76,97,60,93,66,60,69,63,52,46,56,13,45,54,54,32,51,52,51,51,52,54,53,54,46,53,56,50,53,47,51,54,50,44,50,55,51,48,48,68,70,48,68,87,65,78,56,84,97,38,98,79,52,55,63,46,49,54,53,50,50,52,54,52,50,52,47,52,50,51,44,54,48,54,49,53,56,48,47,54,50,30,60,29,94,85,12,64,58,39,45,38,52,52,29,40,77,68,54,82

Secondary structure (DSSP, 8-state):
-------SS---HHHHHHHHHHHHHHHHHHHHHHHHHHHHHHHHHHHHTT---SS-TTSHHHHHHHHHHHHHHHHHHHHHHHHHHHHHTSTT-HHHHHHHHHHHT-

Foldseek 3Di:
DDDFDDDPDDDPPLLVVLVVLLRVLVVVLVVVLVVLVVVLVVQLCVVQVVDDDPPCPPCPVVVVVSVVSNVVSVVVSVVVNVVSVCQCCPVVHVNVVSVVCSVVSD

Sequence (106 aa):
TYTLPKTSGPVPAAVQKSWDVFAAGLAAHEKVHGDTIVDMVRKIETATIGLSVPDDPGCKKIRTEMTRRLAELSQAQRQASRDFDRVEFAPRGNLQQLIVNLLMGR

Radius of gyration: 20.65 Å; Cα contacts (8 Å, |Δi|>4): 58; chains: 1; bounding box: 49×26×54 Å

Mean predicted aligned error: 3.29 Å